Protein AF-A0A6J7ASR8-F1 (afdb_monomer_lite)

Organism: NCBI:txid449393

Radius of gyration: 18.44 Å; chains: 1; bounding box: 36×43×44 Å

Secondary structure (DSSP, 8-state):
----PPEEE-GGGGGT-GGGS-SS--SSS---TT-EEE-GGGSTT----------EEEEEEE-TTPPPEEEEPPHHHHHHHHHHT---HHHHTHHHHHHHHHHHHHSEEEEEEES-HHHHHHHHHHHHHH--

Foldseek 3Di:
DPPQFFDWFFPVCCVVCVVQDDPDDPDDDPPPHTIDTGDQVSPPPRDDDPDDQAAEAEAEDEDAPDDKDKDWDDLVVQLVVVVVVDDCCVPCPVVVSVVSSSNSVRYTYIYIYDHDPVVSVVVVVVVVVVSD

Sequence (132 aa):
MPFPKAISLDGATRVFFPELFPDEPTGTAELAPGRWHIDPAAIAGATLGTGGRVALVISPHYLAGASTRLERVTDVDAVRLLLDNSYEFARLGNRAFDALVTVAQESVVFRLEYSELDAACEVVLQLAREIR

Structure (mmCIF, N/CA/C/O backbone):
data_AF-A0A6J7ASR8-F1
#
_entry.id   AF-A0A6J7ASR8-F1
#
loop_
_atom_site.group_PDB
_atom_site.id
_atom_site.type_symbol
_atom_site.label_atom_id
_atom_site.label_alt_id
_atom_site.label_comp_id
_atom_site.label_asym_id
_atom_site.label_entity_id
_atom_site.label_seq_id
_atom_site.pdbx_PDB_ins_code
_atom_site.Cartn_x
_atom_site.Cartn_y
_atom_site.Cartn_z
_atom_site.occupancy
_atom_site.B_iso_or_equiv
_atom_site.auth_seq_id
_atom_site.auth_comp_id
_atom_site.auth_asym_id
_atom_site.auth_atom_id
_atom_site.pdbx_PDB_model_num
ATOM 1 N N . MET A 1 1 ? 3.892 4.475 -18.148 1.00 32.81 1 MET A N 1
ATOM 2 C CA . MET A 1 1 ? 3.059 3.307 -18.498 1.00 32.81 1 MET A CA 1
ATOM 3 C C . MET A 1 1 ? 3.120 2.365 -17.307 1.00 32.81 1 MET A C 1
ATOM 5 O O . MET A 1 1 ? 4.247 2.062 -16.924 1.00 32.81 1 MET A O 1
ATOM 9 N N . PRO A 1 2 ? 2.013 1.966 -16.654 1.00 45.09 2 PRO A N 1
ATOM 10 C CA . PRO A 1 2 ? 2.105 0.876 -15.688 1.00 45.09 2 PRO A CA 1
ATOM 11 C C . PRO A 1 2 ? 2.627 -0.337 -16.452 1.00 45.09 2 PRO A C 1
ATOM 13 O O . PRO A 1 2 ? 2.099 -0.698 -17.500 1.00 45.09 2 PRO A O 1
ATOM 16 N N . PHE A 1 3 ? 3.733 -0.898 -15.996 1.00 49.75 3 PHE A N 1
ATOM 17 C CA . PHE A 1 3 ? 4.237 -2.119 -16.594 1.00 49.75 3 PHE A 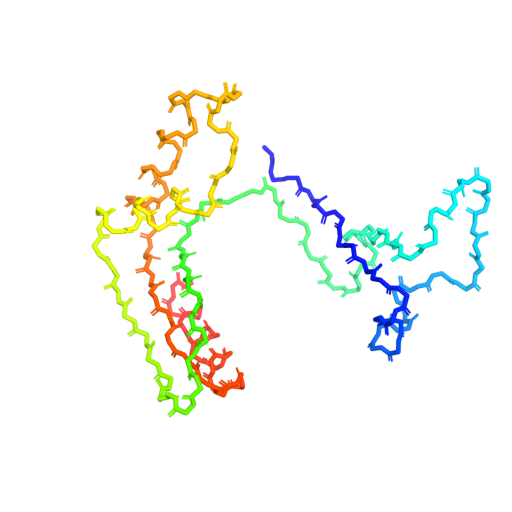CA 1
ATOM 18 C C . PHE A 1 3 ? 3.304 -3.235 -16.119 1.00 49.75 3 PHE A C 1
ATOM 20 O O . PHE A 1 3 ? 3.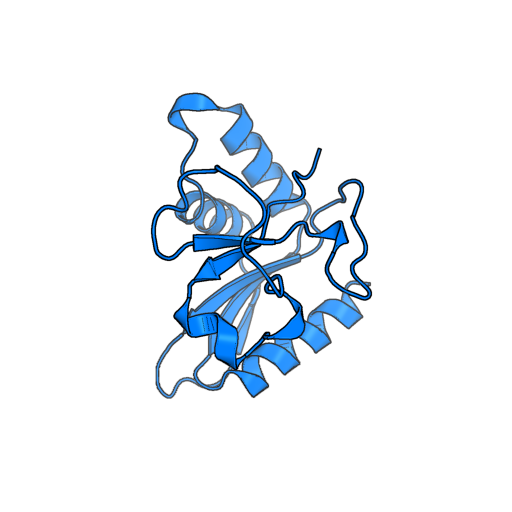211 -3.410 -14.900 1.00 49.75 3 PHE A O 1
ATOM 27 N N . PRO A 1 4 ? 2.589 -3.959 -17.004 1.00 56.88 4 PRO A N 1
ATOM 28 C CA . PRO A 1 4 ? 1.949 -5.206 -16.612 1.00 56.88 4 PRO A CA 1
ATOM 29 C C . PRO A 1 4 ? 3.078 -6.130 -16.159 1.00 56.88 4 PRO A C 1
ATOM 31 O O . PRO A 1 4 ? 3.817 -6.695 -16.962 1.00 56.88 4 PRO A O 1
ATOM 34 N N . LYS A 1 5 ? 3.321 -6.155 -14.850 1.00 54.38 5 LYS A N 1
ATOM 35 C CA . LYS A 1 5 ? 4.417 -6.920 -14.282 1.00 54.38 5 LYS A CA 1
ATOM 36 C C . LYS A 1 5 ? 3.939 -8.357 -14.219 1.00 54.38 5 LYS A C 1
ATOM 38 O O . LYS A 1 5 ? 2.930 -8.633 -13.575 1.00 54.38 5 LYS A O 1
ATOM 43 N N . ALA A 1 6 ? 4.661 -9.248 -14.889 1.00 63.38 6 ALA A N 1
ATOM 44 C CA . ALA A 1 6 ? 4.402 -10.670 -14.783 1.00 63.38 6 ALA A CA 1
ATOM 45 C C . ALA A 1 6 ? 4.423 -11.084 -13.305 1.00 63.38 6 ALA A C 1
ATOM 47 O O . ALA A 1 6 ? 5.368 -10.762 -12.570 1.00 63.38 6 ALA A O 1
ATOM 48 N N . ILE A 1 7 ? 3.378 -11.784 -12.869 1.00 68.50 7 ILE A N 1
ATOM 49 C CA . ILE A 1 7 ? 3.362 -12.396 -11.543 1.00 68.50 7 ILE A CA 1
ATOM 50 C C . ILE A 1 7 ? 4.343 -13.561 -11.605 1.00 68.50 7 ILE A C 1
ATOM 52 O O . ILE A 1 7 ? 4.265 -14.399 -12.501 1.00 68.50 7 ILE A O 1
ATOM 56 N N . SER A 1 8 ? 5.314 -13.565 -10.694 1.00 70.19 8 SER A N 1
ATOM 57 C CA . SER A 1 8 ? 6.272 -14.662 -10.591 1.00 70.19 8 SER A CA 1
ATOM 58 C C . SER A 1 8 ? 5.724 -15.681 -9.603 1.00 70.19 8 SER A C 1
ATOM 60 O O . SER A 1 8 ? 5.589 -15.363 -8.424 1.00 70.19 8 SER A O 1
ATOM 62 N N . LEU A 1 9 ? 5.405 -16.875 -10.083 1.00 70.19 9 LEU A N 1
ATOM 63 C CA . LEU A 1 9 ? 5.008 -18.013 -9.269 1.00 70.19 9 LEU A CA 1
ATOM 64 C C . LEU A 1 9 ? 6.190 -18.951 -9.081 1.00 70.19 9 LEU A C 1
ATOM 66 O O . LEU A 1 9 ? 6.939 -19.220 -10.020 1.00 70.19 9 LEU A O 1
ATOM 70 N N . ASP A 1 10 ? 6.363 -19.463 -7.870 1.00 73.94 10 ASP A N 1
ATOM 71 C CA . ASP A 1 10 ? 7.308 -20.547 -7.634 1.00 73.94 10 ASP A CA 1
ATOM 72 C C . ASP A 1 10 ? 6.658 -21.915 -7.900 1.00 73.94 10 ASP A C 1
ATOM 74 O O . ASP A 1 10 ? 5.439 -22.044 -8.026 1.00 73.94 10 ASP A O 1
ATOM 78 N N . GLY A 1 11 ? 7.471 -22.968 -7.984 1.00 71.38 11 GLY A N 1
ATOM 79 C CA . GLY A 1 11 ? 6.951 -24.320 -8.209 1.00 71.38 11 GLY A CA 1
ATOM 80 C C . GLY A 1 11 ? 6.015 -24.824 -7.099 1.00 71.38 11 GLY A C 1
ATOM 81 O O . GLY A 1 11 ? 5.140 -25.641 -7.380 1.00 71.38 11 GLY A O 1
ATOM 82 N N . ALA A 1 12 ? 6.158 -24.334 -5.863 1.00 76.38 12 ALA A N 1
ATOM 83 C CA . ALA A 1 12 ? 5.317 -24.737 -4.737 1.00 76.38 12 ALA A CA 1
ATOM 84 C C . ALA A 1 12 ? 3.901 -24.147 -4.842 1.00 76.38 12 ALA A C 1
ATOM 86 O O . ALA A 1 12 ? 2.931 -24.790 -4.439 1.00 76.38 12 ALA A O 1
ATOM 87 N N . THR A 1 13 ? 3.755 -22.971 -5.459 1.00 73.31 13 THR A N 1
ATOM 88 C CA . THR A 1 13 ? 2.448 -22.331 -5.683 1.00 73.31 13 THR A CA 1
ATOM 89 C C . THR A 1 13 ? 1.560 -23.040 -6.712 1.00 73.31 13 THR A C 1
ATOM 91 O O . THR A 1 13 ? 0.364 -22.754 -6.779 1.00 73.31 13 THR A O 1
ATOM 94 N N . ARG A 1 14 ? 2.086 -24.026 -7.458 1.00 76.06 14 ARG A N 1
ATOM 95 C CA . ARG A 1 14 ? 1.324 -24.808 -8.452 1.00 76.06 14 ARG A CA 1
ATOM 96 C C . ARG A 1 14 ? 0.113 -25.535 -7.881 1.00 76.06 14 ARG A C 1
ATOM 98 O O . ARG A 1 14 ? -0.873 -25.706 -8.586 1.00 76.06 14 ARG A O 1
ATOM 105 N N . VAL A 1 15 ? 0.171 -25.938 -6.614 1.00 80.19 15 VAL A N 1
ATOM 106 C CA . VAL A 1 15 ? -0.952 -26.610 -5.941 1.00 80.19 15 VAL A CA 1
ATOM 107 C C . VAL A 1 15 ? -2.166 -25.684 -5.807 1.00 80.19 15 VAL A C 1
ATOM 109 O O . VAL A 1 15 ? -3.296 -26.164 -5.805 1.00 80.19 15 VAL A O 1
ATOM 112 N N . PHE A 1 16 ? -1.943 -24.372 -5.715 1.00 77.06 16 PHE A N 1
ATOM 113 C CA . PHE A 1 16 ? -3.004 -23.388 -5.498 1.00 77.06 16 PHE A CA 1
ATOM 114 C C . PHE A 1 16 ? -3.581 -22.820 -6.796 1.00 77.06 16 PHE A C 1
ATOM 116 O O . PHE A 1 16 ? -4.745 -22.438 -6.803 1.00 77.06 16 PHE A O 1
ATOM 123 N N . PHE A 1 17 ? -2.787 -22.779 -7.871 1.00 77.75 17 PHE A N 1
ATOM 124 C CA . PHE A 1 17 ? -3.178 -22.176 -9.152 1.00 77.75 17 PHE A CA 1
ATOM 125 C C . PHE A 1 17 ? -2.842 -23.078 -10.348 1.00 77.75 17 PHE A C 1
ATOM 127 O O . PHE A 1 17 ? -2.113 -22.645 -11.245 1.00 77.75 17 PHE A O 1
ATOM 134 N N . PRO A 1 18 ? -3.274 -24.351 -10.365 1.00 78.69 18 PRO A N 1
ATOM 135 C CA . PRO A 1 18 ? -2.873 -25.307 -11.397 1.00 78.69 18 PRO A CA 1
ATOM 136 C C . PRO A 1 18 ? -3.200 -24.835 -12.822 1.00 78.69 18 PRO A C 1
ATOM 138 O O . PRO A 1 18 ? -2.443 -25.129 -13.740 1.00 78.69 18 PRO A O 1
ATOM 141 N N . GLU A 1 19 ? -4.271 -24.060 -12.994 1.00 78.06 19 GLU A N 1
ATOM 142 C CA . GLU A 1 19 ? -4.735 -23.486 -14.259 1.00 78.06 19 GLU A CA 1
ATOM 143 C C . GLU A 1 19 ? -3.815 -22.405 -14.846 1.00 78.06 19 GLU A C 1
ATOM 145 O O . GLU A 1 19 ? -3.919 -22.090 -16.030 1.00 78.06 19 GLU A O 1
ATOM 150 N N . LEU A 1 20 ? -2.919 -21.828 -14.038 1.00 76.19 20 LEU A N 1
ATOM 151 C CA . LEU A 1 20 ? -1.980 -20.787 -14.473 1.00 76.19 20 LEU A CA 1
ATOM 152 C C . LEU A 1 20 ? -0.618 -21.354 -14.913 1.00 76.19 20 LEU A C 1
ATOM 154 O O . LEU A 1 20 ? 0.258 -20.595 -15.344 1.00 76.19 20 LEU A O 1
ATOM 158 N N . PHE A 1 21 ? -0.429 -22.674 -14.804 1.00 73.19 21 PHE A N 1
ATOM 159 C CA . PHE A 1 21 ? 0.767 -23.379 -15.261 1.00 73.19 21 PHE A CA 1
ATOM 160 C C . PHE A 1 21 ? 0.485 -24.075 -16.599 1.00 73.19 21 PHE A C 1
ATOM 162 O O . PHE A 1 21 ? -0.570 -24.682 -16.754 1.00 73.19 21 PHE A O 1
ATOM 169 N N . PRO A 1 22 ? 1.418 -24.035 -17.564 1.00 67.50 22 PRO A N 1
ATOM 170 C CA . PRO A 1 22 ? 1.243 -24.716 -18.841 1.00 67.50 22 PRO A CA 1
ATOM 171 C C . PRO A 1 22 ? 1.253 -26.242 -18.658 1.00 67.50 22 PRO A C 1
ATOM 173 O O . PRO A 1 22 ? 1.958 -26.770 -17.790 1.00 67.50 22 PRO A O 1
ATOM 176 N N . ASP A 1 23 ? 0.504 -26.945 -19.513 1.00 64.25 23 ASP A N 1
ATOM 177 C CA . ASP A 1 23 ? 0.431 -28.414 -19.520 1.00 64.25 23 ASP A CA 1
ATOM 178 C C . ASP A 1 23 ? 1.778 -29.063 -19.891 1.00 64.25 23 ASP A C 1
ATOM 180 O O . ASP A 1 23 ? 2.158 -30.081 -19.312 1.00 64.25 23 ASP A O 1
ATOM 184 N N . GLU A 1 24 ? 2.547 -28.433 -20.788 1.00 56.47 24 GLU A N 1
ATOM 185 C CA . GLU A 1 24 ? 3.903 -28.842 -21.168 1.00 56.47 24 GLU A CA 1
ATOM 186 C C . GLU A 1 24 ? 4.869 -27.642 -21.172 1.00 56.47 24 GLU A C 1
ATOM 188 O O . GLU A 1 24 ? 4.474 -26.531 -21.533 1.00 56.47 24 GLU A O 1
ATOM 193 N N . PRO A 1 25 ? 6.150 -27.828 -20.795 1.00 54.06 25 PRO A N 1
ATOM 194 C CA . PRO A 1 25 ? 7.156 -26.778 -20.900 1.00 54.06 25 PRO A CA 1
ATOM 195 C C . PRO A 1 25 ? 7.416 -26.448 -22.376 1.00 54.06 25 PRO A C 1
ATOM 197 O O . PRO A 1 25 ? 8.119 -27.168 -23.085 1.00 54.06 25 PRO A O 1
ATOM 200 N N . THR A 1 26 ? 6.853 -25.343 -22.856 1.00 49.28 26 THR A N 1
ATOM 201 C CA . THR A 1 26 ? 7.045 -24.866 -24.227 1.00 49.28 26 THR A CA 1
ATOM 202 C C . THR A 1 26 ? 8.483 -24.369 -24.424 1.00 49.28 26 THR A C 1
ATOM 204 O O . THR A 1 26 ? 8.806 -23.248 -24.055 1.00 49.28 26 THR A O 1
ATOM 207 N N . GLY A 1 27 ? 9.336 -25.219 -25.009 1.00 43.66 27 GLY A N 1
ATOM 208 C CA . GLY A 1 27 ? 10.532 -24.883 -25.804 1.00 43.66 27 GLY A CA 1
ATOM 209 C C . GLY A 1 27 ? 11.655 -24.039 -25.171 1.00 43.66 27 GLY A C 1
ATOM 210 O O . GLY A 1 27 ? 11.475 -22.862 -24.899 1.00 43.66 27 GLY A O 1
ATOM 211 N N . THR A 1 28 ? 12.851 -24.642 -25.065 1.00 42.66 28 THR A N 1
ATOM 212 C CA . THR A 1 28 ? 14.236 -24.083 -25.043 1.00 42.66 28 THR A CA 1
ATOM 213 C C . THR A 1 28 ? 14.538 -22.712 -24.410 1.00 42.66 28 THR A C 1
ATOM 215 O O . THR A 1 28 ? 15.599 -22.152 -24.672 1.00 42.66 28 THR A O 1
ATOM 218 N N . ALA A 1 29 ? 13.692 -22.151 -23.557 1.00 46.22 29 ALA A N 1
ATOM 219 C CA . ALA A 1 29 ? 14.157 -21.231 -22.535 1.00 46.22 29 ALA A CA 1
ATOM 220 C C . ALA A 1 29 ? 14.738 -22.113 -21.433 1.00 46.22 29 ALA A C 1
ATOM 222 O O . ALA A 1 29 ? 14.032 -22.980 -20.921 1.00 46.22 29 ALA A O 1
ATOM 223 N N . GLU A 1 30 ? 16.022 -21.959 -21.111 1.00 43.56 30 GLU A N 1
ATOM 224 C CA . GLU A 1 30 ? 16.601 -22.527 -19.895 1.00 43.56 30 GLU A CA 1
ATOM 225 C C . GLU A 1 30 ? 15.719 -22.107 -18.715 1.00 43.56 30 GLU A C 1
ATOM 227 O O . GLU A 1 30 ? 15.797 -20.988 -18.206 1.00 43.56 30 GLU A O 1
ATOM 232 N N . LEU A 1 31 ? 14.808 -23.002 -18.334 1.00 47.06 31 LEU A N 1
ATOM 233 C CA . LEU A 1 31 ? 13.950 -22.865 -17.177 1.00 47.06 31 LEU A CA 1
ATOM 234 C C . LEU A 1 31 ? 14.884 -22.924 -15.979 1.00 47.06 31 LEU A C 1
ATOM 236 O O . LEU A 1 31 ? 15.239 -24.005 -15.510 1.00 47.06 31 LEU A O 1
ATOM 240 N N . ALA A 1 32 ? 15.311 -21.756 -15.500 1.00 45.56 32 ALA A N 1
ATOM 241 C CA . ALA A 1 32 ? 15.888 -21.657 -14.177 1.00 45.56 32 ALA A CA 1
ATOM 242 C C . ALA A 1 32 ? 14.888 -22.333 -13.221 1.00 45.56 32 ALA A C 1
ATOM 244 O O . ALA A 1 32 ? 13.720 -21.925 -13.175 1.00 45.56 32 ALA A O 1
ATOM 245 N N . PRO A 1 33 ? 15.283 -23.410 -12.525 1.00 47.78 33 PRO A N 1
ATOM 246 C CA . PRO A 1 33 ? 14.354 -24.191 -11.731 1.00 47.78 33 PRO A CA 1
ATOM 247 C C . PRO A 1 33 ? 13.711 -23.283 -10.678 1.00 47.78 33 PRO A C 1
ATOM 249 O O . PRO A 1 33 ? 14.389 -22.754 -9.801 1.00 47.78 33 PRO A O 1
ATOM 252 N N . GLY A 1 34 ? 12.392 -23.095 -10.781 1.00 55.97 34 GLY A N 1
ATOM 253 C CA . GLY A 1 34 ? 11.580 -22.573 -9.683 1.00 55.97 34 GLY A CA 1
ATOM 254 C C . GLY A 1 34 ? 10.961 -21.183 -9.829 1.00 55.97 34 GLY A C 1
ATOM 255 O O . GLY A 1 34 ? 10.423 -20.717 -8.830 1.00 55.97 34 GLY A O 1
ATOM 256 N N . ARG A 1 35 ? 10.977 -20.516 -10.996 1.00 58.06 35 ARG A N 1
ATOM 257 C CA . ARG A 1 35 ? 10.186 -19.281 -11.206 1.00 58.06 35 ARG A CA 1
ATOM 258 C C . ARG A 1 35 ? 9.479 -19.259 -12.561 1.00 58.06 35 ARG A C 1
ATOM 260 O O . ARG A 1 35 ? 10.118 -19.212 -13.604 1.00 58.06 35 ARG A O 1
ATOM 267 N N . TRP A 1 36 ? 8.152 -19.275 -12.515 1.00 69.25 36 TRP A N 1
ATOM 268 C CA . TRP A 1 36 ? 7.241 -19.139 -13.646 1.00 69.25 36 TRP A CA 1
ATOM 269 C C . TRP A 1 36 ? 6.720 -17.703 -13.719 1.00 69.25 36 TRP A C 1
ATOM 271 O O . TRP A 1 36 ? 6.286 -17.158 -12.709 1.00 69.25 36 TRP A O 1
ATOM 281 N N . HIS A 1 37 ? 6.757 -17.081 -14.895 1.00 70.94 37 HIS A N 1
ATOM 282 C CA . HIS A 1 37 ? 6.233 -15.732 -15.110 1.00 70.94 37 HIS A CA 1
ATOM 283 C C . HIS A 1 37 ? 4.897 -15.820 -15.847 1.00 70.94 37 HIS A C 1
ATOM 285 O O . HIS A 1 37 ? 4.868 -16.195 -17.016 1.00 70.94 37 HIS A O 1
ATOM 291 N N . ILE A 1 38 ? 3.801 -15.463 -15.177 1.00 73.38 38 ILE A N 1
ATOM 292 C CA . ILE A 1 38 ? 2.474 -15.436 -15.799 1.00 73.38 38 ILE A CA 1
ATOM 293 C C . ILE A 1 38 ? 2.322 -14.148 -16.606 1.00 73.38 38 ILE A C 1
ATOM 295 O O . ILE A 1 38 ? 2.510 -13.056 -16.060 1.00 73.38 38 ILE A O 1
ATOM 299 N N . ASP A 1 39 ? 1.931 -14.276 -17.877 1.00 74.94 39 ASP A N 1
ATOM 300 C CA . ASP A 1 39 ? 1.392 -13.153 -18.645 1.00 74.94 39 ASP A CA 1
ATOM 301 C C . ASP A 1 39 ? 0.082 -12.691 -17.984 1.00 74.94 39 ASP A C 1
ATOM 303 O O . ASP A 1 39 ? -0.874 -13.468 -17.933 1.00 74.94 39 ASP A O 1
ATOM 307 N N . PRO A 1 40 ? -0.011 -11.448 -17.478 1.00 75.44 40 PRO A N 1
ATOM 308 C CA . PRO A 1 40 ? -1.237 -10.948 -16.865 1.00 75.44 40 PRO A CA 1
ATOM 309 C C . PRO A 1 40 ? -2.471 -11.039 -17.778 1.00 75.44 40 PRO A C 1
ATOM 311 O O . PRO A 1 40 ? -3.584 -11.128 -17.267 1.00 75.44 40 PRO A O 1
ATOM 314 N N . ALA A 1 41 ? -2.293 -11.054 -19.106 1.00 78.38 41 ALA A N 1
ATOM 315 C CA . ALA A 1 41 ? -3.379 -11.256 -20.067 1.00 78.38 41 ALA A CA 1
ATOM 316 C C . ALA A 1 41 ? -3.942 -12.691 -20.074 1.00 78.38 41 ALA A C 1
ATOM 318 O O . ALA A 1 41 ? -5.068 -12.901 -20.518 1.00 78.38 41 ALA A O 1
ATOM 319 N N . ALA A 1 42 ? -3.180 -13.674 -19.584 1.00 76.44 42 ALA A N 1
ATOM 320 C CA . ALA A 1 42 ? -3.598 -15.073 -19.500 1.00 76.44 42 ALA A CA 1
ATOM 321 C C . ALA A 1 42 ? -4.465 -15.374 -18.263 1.00 76.44 42 ALA A C 1
ATOM 323 O O . ALA A 1 42 ? -5.053 -16.449 -18.170 1.00 76.44 42 ALA A O 1
ATOM 324 N N . ILE A 1 43 ? -4.567 -14.439 -17.312 1.00 77.88 43 ILE A N 1
ATOM 325 C CA . ILE A 1 43 ? -5.390 -14.607 -16.112 1.00 77.88 43 ILE A CA 1
ATOM 326 C C . ILE A 1 43 ? -6.856 -14.363 -16.486 1.00 77.88 43 ILE A C 1
ATOM 328 O O . ILE 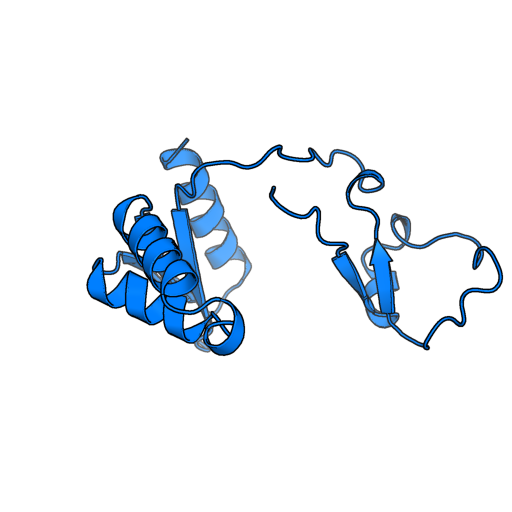A 1 43 ? -7.239 -13.264 -16.893 1.00 77.88 43 ILE A O 1
ATOM 332 N N . ALA A 1 44 ? -7.693 -15.391 -16.340 1.00 76.19 44 ALA A N 1
ATOM 333 C CA . ALA A 1 44 ? -9.112 -15.301 -16.664 1.00 76.19 44 ALA A CA 1
ATOM 334 C C . ALA A 1 44 ? -9.795 -14.165 -15.878 1.00 76.19 44 ALA A C 1
ATOM 336 O O . ALA A 1 44 ? -9.726 -14.104 -14.652 1.00 76.19 44 ALA A O 1
ATOM 337 N N . GLY A 1 45 ? -10.458 -13.254 -16.597 1.00 78.56 45 GLY A N 1
ATOM 338 C CA . GLY A 1 45 ? -11.122 -12.089 -16.003 1.00 78.56 45 GLY A CA 1
ATOM 339 C C . GLY A 1 45 ? -10.188 -10.935 -15.617 1.00 78.56 45 GLY A C 1
ATOM 340 O O . GLY A 1 45 ? -10.661 -9.957 -15.037 1.00 78.56 45 GLY A O 1
ATOM 341 N N . ALA A 1 46 ? -8.891 -11.004 -15.936 1.00 74.88 46 ALA A N 1
ATOM 342 C CA . ALA A 1 46 ? -7.982 -9.892 -15.699 1.00 74.88 46 ALA A CA 1
ATOM 343 C C . ALA A 1 46 ? -8.265 -8.713 -16.637 1.00 74.88 46 ALA A C 1
ATOM 345 O O . ALA A 1 46 ? -8.420 -8.861 -17.850 1.00 74.88 46 ALA A O 1
ATOM 346 N N . THR A 1 47 ? -8.259 -7.512 -16.061 1.00 73.25 47 THR A N 1
ATOM 347 C CA . THR A 1 47 ? -8.325 -6.253 -16.805 1.00 73.25 47 THR A CA 1
ATOM 348 C C . THR A 1 47 ? -6.959 -5.588 -16.751 1.00 73.25 47 THR A C 1
ATOM 350 O O . THR A 1 47 ? -6.463 -5.256 -15.673 1.00 73.25 47 THR A O 1
ATOM 353 N N . LEU A 1 48 ? -6.349 -5.355 -17.913 1.00 76.00 48 LEU A N 1
ATOM 354 C CA . LEU A 1 48 ? -5.098 -4.605 -18.000 1.00 76.00 48 LEU A CA 1
ATOM 355 C C . LEU A 1 48 ? -5.398 -3.106 -17.973 1.00 76.00 48 LEU A C 1
ATOM 357 O O . LEU A 1 48 ? -5.975 -2.552 -18.907 1.00 76.00 48 LEU A O 1
ATOM 361 N N . GLY A 1 49 ? -5.015 -2.442 -16.885 1.00 70.56 49 GLY A N 1
ATOM 362 C CA . GLY A 1 49 ? -5.172 -0.996 -16.754 1.00 70.56 49 GLY A CA 1
ATOM 363 C C . GLY A 1 49 ? -4.163 -0.219 -17.605 1.00 70.56 49 GLY A C 1
ATOM 364 O O . GLY A 1 49 ? -2.988 -0.570 -17.673 1.00 70.56 49 GLY A O 1
ATOM 365 N N . THR A 1 50 ? -4.590 0.903 -18.188 1.00 71.62 50 THR A N 1
ATOM 366 C CA . THR A 1 50 ? -3.730 1.829 -18.958 1.00 71.62 50 THR A CA 1
ATOM 367 C C . THR A 1 50 ? -2.923 2.796 -18.081 1.00 71.62 50 THR A C 1
ATOM 369 O O . THR A 1 50 ? -2.197 3.655 -18.580 1.00 71.62 50 THR A O 1
ATOM 372 N N . GLY A 1 51 ? -3.021 2.644 -16.762 1.00 71.62 51 GLY A N 1
ATOM 373 C CA . GLY A 1 51 ? -2.465 3.553 -15.764 1.00 71.62 51 GLY A CA 1
ATOM 374 C C . GLY A 1 51 ? -3.565 4.423 -15.187 1.00 71.62 51 GLY A C 1
ATOM 375 O O . GLY A 1 51 ? -4.538 4.737 -15.866 1.00 71.62 51 GLY A O 1
ATOM 376 N N . GLY A 1 52 ? -3.424 4.779 -13.918 1.00 81.44 52 GLY A N 1
ATOM 377 C CA . GLY A 1 52 ? -4.420 5.560 -13.203 1.00 81.44 52 GLY A CA 1
ATOM 378 C C . GLY A 1 52 ? -3.788 6.356 -12.076 1.00 81.44 52 GLY A C 1
ATOM 379 O O . GLY A 1 52 ? -2.651 6.097 -11.674 1.00 81.44 52 GLY A O 1
ATOM 380 N N . ARG A 1 53 ? -4.543 7.335 -11.579 1.00 86.88 53 ARG A N 1
ATOM 381 C CA . ARG A 1 53 ? -4.190 8.069 -10.367 1.00 86.88 53 ARG A CA 1
ATOM 382 C C . ARG A 1 53 ? -4.259 7.120 -9.171 1.00 86.88 53 ARG A C 1
ATOM 384 O O . ARG A 1 53 ? -5.221 6.365 -9.036 1.00 86.88 53 ARG A O 1
ATOM 391 N N . VAL A 1 54 ? -3.254 7.172 -8.302 1.00 90.50 54 VAL A N 1
ATOM 392 C CA . VAL A 1 54 ? -3.276 6.431 -7.037 1.00 90.50 54 VAL A CA 1
ATOM 393 C C . VAL A 1 54 ? -4.268 7.127 -6.109 1.00 90.50 54 VAL A C 1
ATOM 395 O O . VAL A 1 54 ? -4.024 8.246 -5.679 1.00 90.50 54 VAL A O 1
ATOM 398 N N . ALA A 1 55 ? -5.403 6.488 -5.831 1.00 91.38 55 ALA A N 1
ATOM 399 C CA . ALA A 1 55 ? -6.416 7.039 -4.928 1.00 91.38 55 ALA A CA 1
ATOM 400 C C . ALA A 1 55 ? -6.171 6.646 -3.461 1.00 91.38 55 ALA A C 1
ATOM 402 O O . ALA A 1 55 ? -6.523 7.385 -2.542 1.00 91.38 55 ALA A O 1
ATOM 403 N N . LEU A 1 56 ? -5.553 5.482 -3.246 1.00 94.31 56 LEU A N 1
ATOM 404 C CA . LEU A 1 56 ? -5.426 4.839 -1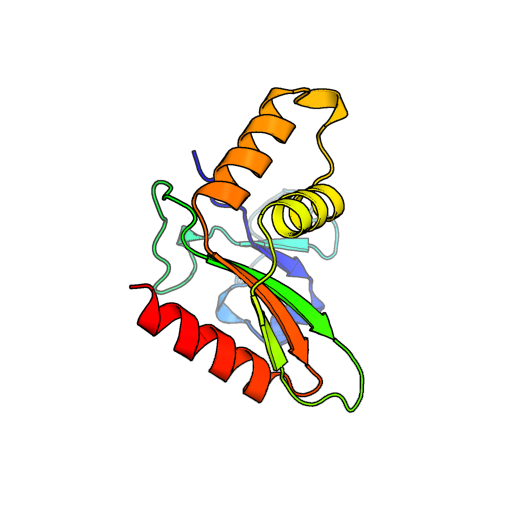.946 1.00 94.31 56 LEU A CA 1
ATOM 405 C C . LEU A 1 56 ? -4.095 4.085 -1.848 1.00 94.31 56 LEU A C 1
ATOM 407 O O . LEU A 1 56 ? -3.742 3.333 -2.757 1.00 94.31 56 LEU A O 1
ATOM 411 N N . VAL A 1 57 ? -3.394 4.253 -0.728 1.00 95.75 57 VAL A N 1
ATOM 412 C CA . VAL A 1 57 ? -2.207 3.476 -0.347 1.00 95.75 57 VAL A CA 1
ATOM 413 C C . VAL A 1 57 ? -2.445 2.876 1.035 1.00 95.75 57 VAL A C 1
ATOM 415 O O . VAL A 1 57 ? -2.823 3.578 1.970 1.00 95.75 57 VAL A O 1
ATOM 418 N N . ILE A 1 58 ? -2.212 1.573 1.180 1.00 96.62 58 ILE A N 1
ATOM 419 C CA . ILE A 1 58 ? -2.346 0.864 2.456 1.00 96.62 58 ILE A CA 1
ATOM 420 C C . ILE A 1 58 ? -1.033 0.147 2.735 1.00 96.62 58 ILE A C 1
ATOM 422 O O . ILE A 1 58 ? -0.575 -0.651 1.920 1.00 96.62 58 ILE A O 1
ATOM 426 N N . SER A 1 59 ? -0.442 0.427 3.893 1.00 96.00 59 SER A N 1
ATOM 427 C CA . SER A 1 59 ? 0.763 -0.236 4.376 1.00 96.00 59 SER A CA 1
ATOM 428 C C . SER A 1 59 ? 0.400 -1.290 5.419 1.00 96.00 59 SER A C 1
ATOM 430 O O . SER A 1 59 ? 0.108 -0.921 6.561 1.00 96.00 59 SER A O 1
ATOM 432 N N . PRO A 1 60 ? 0.412 -2.585 5.067 1.00 96.12 60 PRO A N 1
ATOM 433 C CA . PRO A 1 60 ? 0.143 -3.649 6.021 1.00 96.12 60 PRO A CA 1
ATOM 434 C C . PRO A 1 60 ? 1.310 -3.822 7.002 1.00 96.12 60 PRO A C 1
ATOM 436 O O . PRO A 1 60 ? 2.478 -3.760 6.621 1.00 96.12 60 PRO A O 1
ATOM 439 N N . HIS A 1 61 ? 0.986 -4.076 8.263 1.00 95.12 61 HIS A N 1
ATOM 440 C CA . HIS A 1 61 ? 1.918 -4.396 9.335 1.00 95.12 61 HIS A CA 1
ATOM 441 C C . HIS A 1 61 ? 1.337 -5.549 10.157 1.00 95.12 61 HIS A C 1
ATOM 443 O O . HIS A 1 61 ? 0.391 -5.369 10.921 1.00 95.12 61 HIS A O 1
ATOM 449 N N . TYR A 1 62 ? 1.876 -6.752 9.964 1.00 96.44 62 TYR A N 1
ATOM 450 C CA . TYR A 1 62 ? 1.444 -7.906 10.742 1.00 96.44 62 TYR A CA 1
ATOM 451 C C . TYR A 1 62 ? 2.006 -7.819 12.163 1.00 96.44 62 TYR A C 1
ATOM 453 O O . TYR A 1 62 ? 3.221 -7.723 12.345 1.00 96.44 62 TYR A O 1
ATOM 461 N N . LEU A 1 63 ? 1.128 -7.909 13.157 1.00 97.12 63 LEU A N 1
ATOM 462 C CA . LEU A 1 63 ? 1.485 -7.975 14.566 1.00 97.12 63 LEU A CA 1
ATOM 463 C C . LEU A 1 63 ? 0.695 -9.111 15.219 1.00 97.12 63 LEU A C 1
ATOM 465 O O . LEU A 1 63 ? -0.529 -9.061 15.312 1.00 97.12 63 LEU A O 1
ATOM 469 N N . ALA A 1 64 ? 1.394 -10.159 15.658 1.00 97.00 64 ALA A N 1
ATOM 470 C CA . ALA A 1 64 ? 0.759 -11.355 16.209 1.00 97.00 64 ALA A CA 1
ATOM 471 C C . ALA A 1 64 ? -0.149 -11.014 17.406 1.00 97.00 64 ALA A C 1
ATOM 473 O O . ALA A 1 64 ? 0.282 -10.361 18.355 1.00 97.00 64 ALA A O 1
ATOM 474 N N . GLY A 1 65 ? -1.403 -11.472 17.355 1.00 95.94 65 GLY A N 1
ATOM 475 C CA . GLY A 1 65 ? -2.417 -11.208 18.382 1.00 95.94 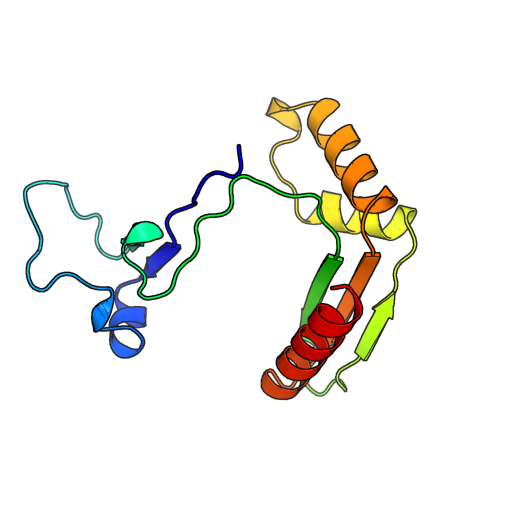65 GLY A CA 1
ATOM 476 C C . GLY A 1 65 ? -2.999 -9.788 18.387 1.00 95.94 65 GLY A C 1
ATOM 477 O O . GLY A 1 65 ? -3.829 -9.488 19.243 1.00 95.94 65 GLY A O 1
ATOM 478 N N . ALA A 1 66 ? -2.598 -8.911 17.462 1.00 94.88 66 ALA A N 1
ATOM 479 C CA . ALA A 1 66 ? -3.155 -7.569 17.357 1.00 94.88 66 ALA A CA 1
ATOM 480 C C . ALA A 1 66 ? -4.576 -7.572 16.783 1.00 94.88 66 ALA A C 1
ATOM 482 O O . ALA A 1 66 ? -4.895 -8.327 15.861 1.00 94.88 66 ALA A O 1
ATOM 483 N N . SER A 1 67 ? -5.421 -6.672 17.284 1.00 95.19 67 SER A N 1
ATOM 484 C CA . SER A 1 67 ? -6.699 -6.363 16.643 1.00 95.19 67 SER A CA 1
ATOM 485 C C . SER A 1 67 ? -6.468 -5.679 15.296 1.00 95.19 67 SER A C 1
ATOM 487 O O . SER A 1 67 ? -5.631 -4.779 15.210 1.00 95.19 67 SER A O 1
ATOM 489 N N . THR A 1 68 ? -7.263 -6.019 14.282 1.00 97.62 68 THR A N 1
ATOM 490 C CA . THR A 1 68 ? -7.235 -5.311 12.998 1.00 97.62 68 THR A CA 1
ATOM 491 C C . THR A 1 68 ? -7.559 -3.828 13.187 1.00 97.62 68 THR A C 1
ATOM 493 O O . THR A 1 68 ? -8.645 -3.475 13.651 1.00 97.62 68 THR A O 1
ATOM 496 N N . ARG A 1 69 ? -6.622 -2.948 12.821 1.00 97.50 69 ARG A N 1
ATOM 497 C CA . ARG A 1 69 ? -6.752 -1.494 12.960 1.00 97.50 69 ARG A CA 1
ATOM 498 C C . ARG A 1 69 ? -6.229 -0.784 11.723 1.00 97.50 69 ARG A C 1
ATOM 500 O O . ARG A 1 69 ? -5.091 -0.983 11.310 1.00 97.50 69 ARG A O 1
ATOM 507 N N . LEU A 1 70 ? -7.055 0.109 11.191 1.00 97.25 70 LEU A N 1
ATOM 508 C CA . LEU A 1 70 ? -6.702 0.997 10.094 1.00 97.25 70 LEU A CA 1
ATOM 509 C C . LEU A 1 70 ? -6.506 2.421 10.625 1.00 97.25 70 LEU A C 1
ATOM 511 O O . LEU A 1 70 ? -7.396 2.977 11.265 1.00 97.25 70 LEU A O 1
ATOM 515 N N . GLU A 1 71 ? -5.354 3.020 10.349 1.00 97.44 71 GLU A N 1
ATOM 516 C CA . GLU A 1 71 ? -5.016 4.374 10.785 1.00 97.44 71 GLU A CA 1
ATOM 517 C C . GLU A 1 71 ? -4.578 5.230 9.604 1.00 97.44 71 GLU A C 1
ATOM 519 O O . GLU A 1 71 ? -3.669 4.858 8.861 1.00 97.44 71 GLU A O 1
ATOM 524 N N . ARG A 1 72 ? -5.224 6.388 9.426 1.00 96.69 72 ARG A N 1
ATOM 525 C CA . ARG A 1 72 ? -4.811 7.360 8.412 1.00 96.69 72 ARG A CA 1
ATOM 526 C C . ARG A 1 72 ? -3.508 8.013 8.852 1.00 96.69 72 ARG A C 1
ATOM 528 O O . ARG A 1 72 ? -3.413 8.478 9.984 1.00 96.69 72 ARG A O 1
ATOM 535 N N . VAL A 1 73 ? -2.538 8.096 7.948 1.00 96.88 73 VAL A N 1
ATOM 536 C CA . VAL A 1 73 ? -1.258 8.758 8.230 1.00 96.88 73 VAL A CA 1
ATOM 537 C C . VAL A 1 73 ? -1.237 10.190 7.700 1.00 96.88 73 VAL A C 1
ATOM 539 O O . VAL A 1 73 ? -2.014 10.558 6.817 1.00 96.88 73 VAL A O 1
ATOM 542 N N . THR A 1 74 ? -0.346 11.006 8.264 1.00 96.62 74 THR A N 1
ATOM 543 C CA . THR A 1 74 ? -0.075 12.364 7.774 1.00 96.62 74 THR A CA 1
ATOM 544 C C . THR A 1 74 ? 0.663 12.319 6.437 1.00 96.62 74 THR A C 1
ATOM 546 O O . THR A 1 74 ? 1.334 11.332 6.142 1.00 96.62 74 THR A O 1
ATOM 549 N N . ASP A 1 75 ? 0.623 13.397 5.653 1.00 94.94 75 ASP A N 1
ATOM 550 C CA . ASP A 1 75 ? 1.349 13.475 4.375 1.00 94.94 75 ASP A CA 1
ATOM 551 C C . ASP A 1 75 ? 2.862 13.262 4.555 1.00 94.94 75 ASP A C 1
ATOM 553 O O . ASP A 1 75 ? 3.514 12.602 3.747 1.00 94.94 75 ASP A O 1
ATOM 557 N N . VAL A 1 76 ? 3.433 13.771 5.653 1.00 95.94 76 VAL A N 1
ATOM 558 C CA . VAL A 1 76 ? 4.857 13.586 5.977 1.00 95.94 76 VAL A CA 1
ATOM 559 C C . VAL A 1 76 ? 5.164 12.114 6.241 1.00 95.94 76 VAL A C 1
ATOM 561 O O . VAL A 1 76 ? 6.148 11.580 5.722 1.00 95.94 76 VAL A O 1
ATOM 564 N N . ASP A 1 77 ? 4.324 11.443 7.027 1.00 96.69 77 ASP A N 1
ATOM 565 C CA . ASP A 1 77 ? 4.508 10.025 7.325 1.00 96.69 77 ASP A CA 1
ATOM 566 C C . ASP A 1 77 ? 4.190 9.137 6.120 1.00 96.69 77 ASP A C 1
ATOM 568 O O . ASP A 1 77 ? 4.820 8.095 5.964 1.00 96.69 77 ASP A O 1
ATOM 572 N N . ALA A 1 78 ? 3.288 9.562 5.234 1.00 97.06 78 ALA A N 1
ATOM 573 C CA . ALA A 1 78 ? 3.034 8.919 3.953 1.00 97.06 78 ALA A CA 1
ATOM 574 C C . ALA A 1 78 ? 4.274 8.957 3.054 1.00 97.06 78 ALA A C 1
ATOM 576 O O . ALA A 1 78 ? 4.683 7.918 2.542 1.00 97.06 78 ALA A O 1
ATOM 577 N N . VAL A 1 79 ? 4.922 10.120 2.905 1.00 96.50 79 VAL A N 1
ATOM 578 C CA . VAL A 1 79 ? 6.170 10.229 2.131 1.00 96.50 79 VAL A CA 1
ATOM 579 C C . VAL A 1 79 ? 7.258 9.336 2.729 1.00 96.50 79 VAL A C 1
ATOM 581 O O . VAL A 1 79 ? 7.896 8.594 1.988 1.00 96.50 79 VAL A O 1
ATOM 584 N N . ARG A 1 80 ? 7.442 9.344 4.057 1.00 95.50 80 ARG A N 1
ATOM 585 C CA . ARG A 1 80 ? 8.399 8.450 4.741 1.00 95.50 80 ARG A CA 1
ATOM 586 C C . ARG A 1 80 ? 8.105 6.979 4.473 1.00 95.50 80 ARG A C 1
ATOM 588 O O . ARG A 1 80 ? 8.996 6.236 4.089 1.00 95.50 80 ARG A O 1
ATOM 595 N N . LEU A 1 81 ? 6.845 6.584 4.606 1.00 95.19 81 LEU A N 1
ATOM 596 C CA . LEU A 1 81 ? 6.407 5.218 4.358 1.00 95.19 81 LEU A CA 1
ATOM 597 C C . LEU A 1 81 ? 6.709 4.786 2.921 1.00 95.19 81 LEU A C 1
ATOM 599 O O . LEU A 1 81 ? 7.224 3.693 2.694 1.00 95.19 81 LEU A O 1
ATOM 603 N N . LEU A 1 82 ? 6.408 5.641 1.945 1.00 94.88 82 LEU A N 1
ATOM 604 C CA . LEU A 1 82 ? 6.692 5.368 0.539 1.00 94.88 82 LEU A CA 1
ATOM 605 C C . LEU A 1 82 ? 8.200 5.304 0.259 1.00 94.88 82 LEU A C 1
ATOM 607 O O . LEU A 1 82 ? 8.632 4.472 -0.541 1.00 94.88 82 LEU A O 1
ATOM 611 N N . LEU A 1 83 ? 8.997 6.150 0.921 1.00 93.75 83 LEU A N 1
ATOM 612 C CA . LEU A 1 83 ? 10.459 6.133 0.834 1.00 93.75 83 LEU A CA 1
ATOM 613 C C . LEU A 1 83 ? 11.030 4.805 1.334 1.00 93.75 83 LEU A C 1
ATOM 615 O O . LEU A 1 83 ? 11.832 4.202 0.627 1.00 93.75 83 LEU A O 1
ATOM 619 N N . ASP A 1 84 ? 10.564 4.316 2.486 1.00 91.75 84 ASP A N 1
ATOM 620 C CA . ASP A 1 84 ? 11.024 3.056 3.091 1.00 91.75 84 ASP A CA 1
ATOM 621 C C . ASP A 1 84 ? 10.731 1.824 2.209 1.00 91.75 84 ASP A C 1
ATOM 623 O O . ASP A 1 84 ? 11.376 0.781 2.339 1.00 91.75 84 ASP A O 1
ATOM 627 N N . ASN A 1 85 ? 9.781 1.955 1.277 1.00 89.25 85 ASN A N 1
ATOM 628 C CA . ASN A 1 85 ? 9.349 0.909 0.346 1.00 89.25 85 ASN A CA 1
ATOM 629 C C . ASN A 1 85 ? 9.811 1.152 -1.107 1.00 89.25 85 ASN A C 1
ATOM 631 O O . ASN A 1 85 ? 9.320 0.504 -2.034 1.00 89.25 85 ASN A O 1
ATOM 635 N N . SER A 1 86 ? 10.747 2.081 -1.325 1.00 90.06 86 SER A N 1
ATOM 636 C CA . SER A 1 86 ? 11.264 2.451 -2.649 1.00 90.06 86 SER A CA 1
ATOM 637 C C . SER A 1 86 ? 12.792 2.326 -2.705 1.00 90.06 86 SER A C 1
ATOM 639 O O . SER A 1 86 ? 13.483 2.747 -1.786 1.00 90.06 86 SER A O 1
ATOM 641 N N . TYR A 1 87 ? 13.350 1.784 -3.798 1.00 83.25 87 TYR A N 1
ATOM 642 C CA . TYR A 1 87 ? 14.774 1.379 -3.831 1.00 83.25 87 TYR A CA 1
ATOM 643 C C . TYR A 1 87 ? 15.609 1.938 -5.003 1.00 83.25 87 TYR A C 1
ATOM 645 O O . TYR A 1 87 ? 16.810 1.704 -5.072 1.00 83.25 87 TYR A O 1
ATOM 653 N N . GLU A 1 88 ? 15.029 2.729 -5.911 1.00 81.19 88 GLU A N 1
ATOM 654 C CA . GLU A 1 88 ? 15.680 3.140 -7.176 1.00 81.19 88 GLU A CA 1
ATOM 655 C C . GLU A 1 88 ? 16.137 4.617 -7.211 1.00 81.19 88 GLU A C 1
ATOM 657 O O . GLU A 1 88 ? 16.297 5.213 -8.281 1.00 81.19 88 GLU A O 1
ATOM 662 N N . PHE A 1 89 ? 16.372 5.236 -6.049 1.00 85.12 89 PHE A N 1
ATOM 663 C CA . PHE A 1 89 ? 16.717 6.665 -5.959 1.00 85.12 89 PHE A CA 1
ATOM 664 C C . PHE A 1 89 ? 18.066 7.019 -6.583 1.00 85.12 89 PHE A C 1
ATOM 666 O O . PHE A 1 89 ? 18.187 8.079 -7.190 1.00 85.12 89 PHE A O 1
ATOM 673 N N . ALA A 1 90 ? 19.064 6.134 -6.502 1.00 84.56 90 ALA A N 1
ATOM 674 C CA . ALA A 1 90 ? 20.374 6.382 -7.108 1.00 84.56 90 ALA A CA 1
ATOM 675 C C . ALA A 1 90 ? 20.285 6.549 -8.636 1.00 84.56 90 ALA A C 1
ATOM 677 O O . ALA A 1 90 ? 21.022 7.337 -9.223 1.00 84.56 90 ALA A O 1
ATOM 678 N N . ARG A 1 91 ? 19.352 5.832 -9.276 1.00 88.25 91 ARG A N 1
ATOM 679 C CA . ARG A 1 91 ? 19.138 5.873 -10.727 1.00 88.25 91 ARG A CA 1
ATOM 680 C C . ARG A 1 91 ? 18.166 6.972 -11.148 1.00 88.25 91 ARG A C 1
ATOM 682 O O . ARG A 1 91 ? 18.357 7.592 -12.189 1.00 88.25 91 ARG A O 1
ATOM 689 N N . LEU A 1 92 ? 17.096 7.174 -10.383 1.00 86.62 92 LEU A N 1
ATOM 690 C CA . LEU A 1 92 ? 15.994 8.067 -10.754 1.00 86.62 92 LEU A CA 1
ATOM 691 C C . LEU A 1 92 ? 16.131 9.487 -10.181 1.00 86.62 92 LEU A C 1
ATOM 693 O O . LEU A 1 92 ? 15.461 10.404 -10.662 1.00 86.62 92 LEU A O 1
ATOM 697 N N . GLY A 1 93 ? 17.003 9.682 -9.189 1.00 89.56 93 GLY A N 1
ATOM 698 C CA . GLY A 1 93 ? 17.274 10.970 -8.555 1.00 89.56 93 GLY A CA 1
ATOM 699 C C . GLY A 1 93 ? 16.014 11.642 -8.003 1.00 89.56 93 GLY A C 1
ATOM 700 O O . GLY A 1 93 ? 15.069 10.980 -7.568 1.00 89.56 93 GLY A O 1
ATOM 701 N N . ASN A 1 94 ? 15.983 12.975 -8.073 1.00 91.69 94 ASN A N 1
ATOM 702 C CA . ASN A 1 94 ? 14.889 13.798 -7.539 1.00 91.69 94 ASN A CA 1
ATOM 703 C C . ASN A 1 94 ? 13.518 13.446 -8.128 1.00 91.69 94 ASN A C 1
ATOM 705 O O . ASN A 1 94 ? 12.518 13.523 -7.427 1.00 91.69 94 ASN A O 1
ATOM 709 N N . ARG A 1 95 ? 13.461 12.967 -9.378 1.00 92.06 95 ARG A N 1
ATOM 710 C CA . ARG A 1 95 ? 12.190 12.586 -10.015 1.00 92.06 95 ARG A CA 1
ATOM 711 C C . ARG A 1 95 ? 11.465 11.467 -9.272 1.00 92.06 95 ARG A C 1
ATOM 713 O O . ARG A 1 95 ? 10.239 11.456 -9.259 1.00 92.06 95 ARG A O 1
ATOM 720 N N . ALA A 1 96 ? 12.200 10.526 -8.676 1.00 90.94 96 ALA A N 1
ATOM 721 C CA . ALA A 1 96 ? 11.579 9.494 -7.850 1.00 90.94 96 ALA A CA 1
ATOM 722 C C . ALA A 1 96 ? 10.996 10.094 -6.571 1.00 90.94 96 ALA A C 1
ATOM 724 O O . ALA A 1 96 ? 9.878 9.756 -6.200 1.00 90.94 96 ALA A O 1
ATOM 725 N N . PHE A 1 97 ? 11.722 11.011 -5.933 1.00 92.50 97 PHE A N 1
ATOM 726 C CA . PHE A 1 97 ? 11.248 11.687 -4.730 1.00 92.50 97 PHE A CA 1
ATOM 727 C C . PHE A 1 97 ? 9.983 12.517 -5.002 1.00 92.50 97 PHE A C 1
ATOM 729 O O . PHE A 1 97 ? 8.986 12.350 -4.304 1.00 92.50 97 PHE A O 1
ATOM 736 N N . ASP A 1 98 ? 9.979 13.320 -6.068 1.00 94.44 98 ASP A N 1
ATOM 737 C CA . ASP A 1 98 ? 8.826 14.139 -6.468 1.00 94.44 98 ASP A CA 1
ATOM 738 C C . ASP A 1 98 ? 7.589 13.280 -6.774 1.00 94.44 98 ASP A C 1
ATOM 740 O O . ASP A 1 98 ? 6.462 13.642 -6.427 1.00 94.44 98 ASP A O 1
ATOM 744 N N . ALA A 1 99 ? 7.790 12.105 -7.381 1.00 92.88 99 ALA A N 1
ATOM 745 C CA . ALA A 1 99 ? 6.711 11.155 -7.623 1.00 92.88 99 ALA A CA 1
ATOM 746 C C . ALA A 1 99 ? 6.107 10.623 -6.313 1.00 92.88 99 ALA A C 1
ATOM 748 O O . ALA A 1 99 ? 4.885 10.525 -6.210 1.00 92.88 99 ALA A O 1
ATOM 749 N N . LEU A 1 100 ? 6.927 10.324 -5.299 1.00 94.38 100 LEU A N 1
ATOM 750 C CA . LEU A 1 100 ? 6.419 9.887 -3.994 1.00 94.38 100 LEU A CA 1
ATOM 751 C C . LEU A 1 100 ? 5.659 10.996 -3.270 1.00 94.38 100 LEU A C 1
ATOM 753 O O . LEU A 1 100 ? 4.608 10.728 -2.693 1.00 94.38 100 LEU A O 1
ATOM 757 N N . VAL A 1 101 ? 6.154 12.235 -3.335 1.00 95.62 101 VAL A N 1
ATOM 758 C CA . VAL A 1 101 ? 5.447 13.404 -2.792 1.00 95.62 101 VAL A CA 1
ATOM 759 C C . VAL A 1 101 ? 4.093 13.572 -3.476 1.00 95.62 101 VAL A C 1
ATOM 761 O O . VAL A 1 101 ? 3.085 13.726 -2.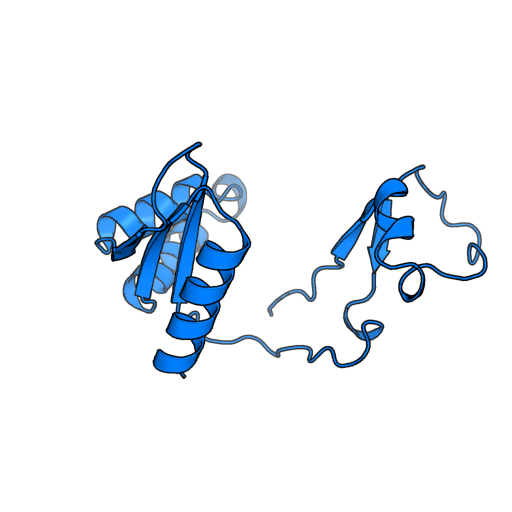793 1.00 95.62 101 VAL A O 1
ATOM 764 N N . THR A 1 102 ? 4.052 13.455 -4.805 1.00 94.75 102 THR A N 1
ATOM 765 C CA . THR A 1 102 ? 2.804 13.542 -5.577 1.00 94.75 102 THR A CA 1
ATOM 766 C C . THR A 1 102 ? 1.815 12.462 -5.139 1.00 94.75 102 THR A C 1
ATOM 768 O O . THR A 1 102 ? 0.658 12.762 -4.863 1.00 94.75 102 THR A O 1
ATOM 771 N N . VAL A 1 103 ? 2.263 11.209 -4.994 1.00 94.75 103 VAL A N 1
ATOM 772 C CA . VAL A 1 103 ? 1.401 10.121 -4.506 1.00 94.75 103 VAL A CA 1
ATOM 773 C C . VAL A 1 103 ? 0.899 10.406 -3.091 1.00 94.75 103 VAL A C 1
ATOM 775 O O . VAL A 1 103 ? -0.292 10.250 -2.840 1.00 94.75 103 VAL A O 1
ATOM 778 N N . ALA A 1 104 ? 1.759 10.847 -2.174 1.00 95.88 104 ALA A N 1
ATOM 779 C CA . ALA A 1 104 ? 1.359 11.147 -0.800 1.00 95.88 104 ALA A CA 1
ATOM 780 C C . ALA A 1 104 ? 0.339 12.296 -0.711 1.00 95.88 104 ALA A C 1
ATOM 782 O O . ALA A 1 104 ? -0.562 12.236 0.116 1.00 95.88 104 ALA A O 1
ATOM 783 N N . GLN A 1 105 ? 0.454 13.311 -1.572 1.00 94.56 105 GLN A N 1
ATOM 784 C CA . GLN A 1 105 ? -0.465 14.455 -1.611 1.00 94.56 105 GLN A CA 1
ATOM 785 C C . GLN A 1 105 ? -1.790 14.137 -2.310 1.00 94.56 105 GLN A C 1
ATOM 787 O O . GLN A 1 105 ? -2.830 14.707 -1.978 1.00 94.56 105 GLN A O 1
ATOM 792 N N . GLU A 1 106 ? -1.766 13.253 -3.305 1.00 94.31 106 GLU A N 1
ATOM 793 C CA . GLU A 1 106 ? -2.933 12.964 -4.133 1.00 94.31 106 GLU A CA 1
ATOM 794 C C . GLU A 1 106 ? -3.713 11.717 -3.715 1.00 94.31 106 GLU A C 1
ATOM 796 O O . GLU A 1 106 ? -4.811 11.506 -4.235 1.00 94.31 106 GLU A O 1
ATOM 801 N N . SER A 1 107 ? -3.185 10.904 -2.803 1.00 94.94 107 SER A N 1
ATOM 802 C CA . SER A 1 107 ? -3.832 9.682 -2.327 1.00 94.94 107 SER A CA 1
ATOM 803 C C . SER A 1 107 ? -4.166 9.761 -0.844 1.00 94.94 107 SER A C 1
ATOM 805 O O . SER A 1 107 ? -3.596 10.542 -0.085 1.00 94.94 107 SER A O 1
ATOM 807 N N . VAL A 1 108 ? -5.105 8.926 -0.406 1.00 95.19 108 VAL A N 1
ATOM 808 C CA . VAL A 1 108 ? -5.275 8.670 1.021 1.00 95.19 108 VAL A CA 1
ATOM 809 C C . VAL A 1 108 ? -4.342 7.539 1.428 1.00 95.19 108 VAL A C 1
ATOM 811 O O . VAL A 1 108 ? -4.375 6.471 0.821 1.00 95.19 108 VAL A O 1
ATOM 814 N N . VAL A 1 109 ? -3.540 7.751 2.471 1.00 97.06 109 VAL A N 1
ATOM 815 C CA . VAL A 1 109 ? -2.581 6.751 2.950 1.00 97.06 109 VAL A CA 1
ATOM 816 C C . VAL A 1 109 ? -2.971 6.246 4.335 1.00 97.06 109 VAL A C 1
ATOM 818 O O . VAL A 1 109 ? -3.273 7.032 5.238 1.00 97.06 109 VAL A O 1
ATOM 821 N N . PHE A 1 110 ? -2.942 4.926 4.505 1.00 97.56 110 PHE A N 1
ATOM 822 C CA . PHE A 1 110 ? -3.230 4.252 5.765 1.00 97.56 110 PHE A CA 1
ATOM 823 C C . PHE A 1 110 ? -2.122 3.279 6.167 1.00 97.56 110 PHE A C 1
ATOM 825 O O . PHE A 1 110 ? -1.466 2.666 5.323 1.00 97.56 110 PHE A O 1
ATOM 832 N N . ARG A 1 111 ? -1.977 3.074 7.475 1.00 96.94 111 ARG A N 1
ATOM 833 C CA . ARG A 1 111 ? -1.338 1.892 8.059 1.00 96.94 111 ARG A CA 1
ATOM 834 C C . ARG A 1 111 ? -2.416 0.912 8.501 1.00 96.94 111 ARG A C 1
ATOM 836 O O . ARG A 1 111 ? -3.418 1.325 9.081 1.00 96.94 111 ARG A O 1
ATOM 843 N N . LEU A 1 112 ? -2.201 -0.366 8.216 1.00 97.94 112 LEU A N 1
ATOM 844 C CA . LEU A 1 112 ? -3.084 -1.458 8.605 1.00 97.94 112 LEU A CA 1
ATOM 845 C C . LEU A 1 112 ? -2.322 -2.409 9.522 1.00 97.94 112 LEU A C 1
ATOM 847 O O . LEU A 1 112 ? -1.490 -3.178 9.051 1.00 97.94 112 LEU A O 1
ATOM 851 N N . GLU A 1 113 ? -2.611 -2.357 10.814 1.00 98.19 113 GLU A N 1
ATOM 852 C CA . GLU A 1 113 ? -2.150 -3.362 11.769 1.00 98.19 113 GLU A CA 1
ATOM 853 C C . GLU A 1 113 ? -3.130 -4.537 11.772 1.00 98.19 113 GLU A C 1
ATOM 855 O O . GLU A 1 113 ? -4.343 -4.317 11.766 1.00 98.19 113 GLU A O 1
ATOM 860 N N . TYR A 1 114 ? -2.631 -5.773 11.737 1.00 98.25 114 TYR A N 1
ATOM 861 C CA . TYR A 1 114 ? -3.487 -6.962 11.724 1.00 98.25 114 TYR A CA 1
ATOM 862 C C . TYR A 1 114 ? -2.777 -8.216 12.242 1.00 98.25 114 TYR A C 1
ATOM 864 O O . TYR A 1 114 ? -1.551 -8.318 12.197 1.00 98.25 114 TYR A O 1
ATOM 872 N N . SER A 1 115 ? -3.574 -9.192 12.678 1.00 97.56 115 SER A N 1
ATOM 873 C CA . SER A 1 115 ? -3.138 -10.573 12.929 1.00 97.56 115 SER A CA 1
ATOM 874 C C . SER A 1 115 ? -3.943 -11.592 12.117 1.00 97.56 115 SER A C 1
ATOM 876 O O . SER A 1 115 ? -3.374 -12.551 11.608 1.00 97.56 115 SER A O 1
ATOM 878 N N . GLU A 1 116 ? -5.238 -11.338 11.913 1.00 96.81 116 GLU A N 1
ATOM 879 C CA . GLU A 1 116 ? -6.128 -12.184 11.116 1.00 96.81 116 GLU A CA 1
ATOM 880 C C . GLU A 1 116 ? -6.250 -11.661 9.680 1.00 96.81 116 GLU A C 1
ATOM 882 O O . GLU A 1 116 ? -6.659 -10.517 9.448 1.00 96.81 116 GLU A O 1
ATOM 887 N N . LEU A 1 117 ? -5.892 -12.504 8.707 1.00 94.31 117 LEU A N 1
ATOM 888 C CA . LEU A 1 117 ? -5.854 -12.134 7.289 1.00 94.31 117 LEU A CA 1
ATOM 889 C C . LEU A 1 117 ? -7.244 -11.787 6.745 1.00 94.31 117 LEU A C 1
ATOM 891 O O . LEU A 1 117 ? -7.393 -10.765 6.079 1.00 94.31 117 LEU A O 1
ATOM 895 N N . ASP A 1 118 ? -8.256 -12.596 7.058 1.00 96.06 118 ASP A N 1
ATOM 896 C CA . ASP A 1 118 ? -9.615 -12.396 6.541 1.00 96.06 118 ASP A CA 1
ATOM 897 C C . ASP A 1 118 ? -10.183 -11.047 6.993 1.00 96.06 118 ASP A C 1
ATOM 899 O O . ASP A 1 118 ? -10.650 -10.253 6.175 1.00 96.06 118 ASP A O 1
ATOM 903 N N . ALA A 1 119 ? -10.024 -10.720 8.279 1.00 95.62 119 ALA A N 1
ATOM 904 C CA . ALA A 1 119 ? -10.436 -9.431 8.829 1.00 95.62 119 ALA A CA 1
ATOM 905 C C . ALA A 1 119 ? -9.684 -8.254 8.176 1.00 95.62 119 ALA A C 1
ATOM 907 O O . ALA A 1 119 ? -10.269 -7.201 7.918 1.00 95.62 119 ALA A O 1
ATOM 908 N N . ALA A 1 120 ? -8.388 -8.414 7.888 1.00 96.81 120 ALA A N 1
ATOM 909 C CA . ALA A 1 120 ? -7.610 -7.404 7.174 1.00 96.81 120 ALA A CA 1
ATOM 910 C C . ALA A 1 120 ? -8.135 -7.193 5.742 1.00 96.81 120 ALA A C 1
ATOM 912 O O . ALA A 1 120 ? -8.333 -6.052 5.315 1.00 96.81 120 ALA A O 1
ATOM 913 N N . CYS A 1 121 ? -8.412 -8.278 5.017 1.00 96.38 121 CYS A N 1
ATOM 914 C CA . CYS A 1 121 ? -8.983 -8.239 3.673 1.00 96.38 121 CYS A CA 1
ATOM 915 C C . CYS A 1 121 ? -10.357 -7.558 3.650 1.00 96.38 121 CYS A C 1
ATOM 917 O O . CYS A 1 121 ? -10.597 -6.712 2.786 1.00 96.38 121 CYS A O 1
ATOM 919 N N . GLU A 1 122 ? -11.237 -7.865 4.604 1.00 97.00 122 GLU A N 1
ATOM 920 C CA . GLU A 1 122 ? -12.550 -7.225 4.727 1.00 97.00 122 GLU A CA 1
ATOM 921 C C . GLU A 1 122 ? -12.437 -5.703 4.873 1.00 97.00 122 GLU A C 1
ATOM 923 O O . GLU A 1 122 ? -13.116 -4.964 4.154 1.00 97.00 122 GLU A O 1
ATOM 928 N N . VAL A 1 123 ? -11.531 -5.224 5.733 1.00 96.50 123 VAL A N 1
ATOM 929 C CA . VAL A 1 123 ? -11.277 -3.787 5.927 1.00 96.50 123 VAL A CA 1
ATOM 930 C C . VAL A 1 123 ? -10.789 -3.126 4.637 1.00 96.50 123 VAL A C 1
ATOM 932 O O . VAL A 1 123 ? -11.304 -2.075 4.250 1.00 96.50 123 VAL A O 1
ATOM 935 N N . VAL A 1 124 ? -9.833 -3.742 3.934 1.00 95.69 124 VAL A N 1
ATOM 936 C CA . VAL A 1 124 ? -9.305 -3.209 2.666 1.00 95.69 124 VAL A CA 1
ATOM 937 C C . VAL A 1 124 ? -10.399 -3.135 1.599 1.00 95.69 124 VAL A C 1
ATOM 939 O O . VAL A 1 124 ? -10.533 -2.118 0.916 1.00 95.69 124 VAL A O 1
ATOM 942 N N . LEU A 1 125 ? -11.203 -4.190 1.457 1.00 95.00 125 LEU A N 1
ATOM 943 C CA . LEU A 1 125 ? -12.281 -4.256 0.468 1.00 95.00 125 LEU A CA 1
ATOM 944 C C . LEU A 1 125 ? -13.433 -3.300 0.788 1.00 95.00 125 LEU A C 1
ATOM 946 O O . LEU A 1 125 ? -14.062 -2.765 -0.127 1.00 95.00 125 LEU A O 1
ATOM 950 N N . GLN A 1 126 ? -13.735 -3.083 2.067 1.00 94.88 126 GLN A N 1
ATOM 951 C CA . GLN A 1 126 ? -14.702 -2.076 2.490 1.00 94.88 126 GLN A CA 1
ATOM 952 C C . GLN A 1 126 ? -14.216 -0.673 2.117 1.00 94.88 126 GLN A C 1
ATOM 954 O O . GLN A 1 126 ? -14.915 0.047 1.407 1.00 94.88 126 GLN A O 1
ATOM 959 N N . LEU A 1 127 ? -12.981 -0.331 2.481 1.00 94.25 127 LEU A N 1
ATOM 960 C CA . LEU A 1 127 ? -12.390 0.969 2.178 1.00 94.25 127 LEU A CA 1
ATOM 961 C C . LEU A 1 127 ? -12.295 1.238 0.667 1.00 94.25 127 LEU A C 1
ATOM 963 O O . LEU A 1 127 ? -12.596 2.334 0.197 1.00 94.25 127 LEU A O 1
ATOM 967 N N . ALA A 1 128 ? -11.925 0.226 -0.121 1.00 91.06 128 ALA A N 1
ATOM 968 C CA . ALA A 1 128 ? -11.838 0.341 -1.576 1.00 91.06 128 ALA A CA 1
ATOM 969 C C . ALA A 1 128 ? -13.196 0.621 -2.247 1.00 91.06 128 ALA A C 1
ATOM 971 O O . ALA A 1 128 ? -13.228 1.183 -3.342 1.00 91.06 128 ALA A O 1
ATOM 972 N N . ARG A 1 129 ? -14.314 0.235 -1.615 1.00 93.06 129 ARG A N 1
ATOM 973 C CA . ARG A 1 129 ? -15.669 0.551 -2.095 1.00 93.06 129 ARG A CA 1
ATOM 974 C C . ARG A 1 129 ? -16.082 1.987 -1.781 1.00 93.06 129 ARG A C 1
ATOM 976 O O . ARG A 1 129 ? -16.844 2.553 -2.551 1.00 93.06 129 ARG A O 1
ATOM 983 N N . GLU A 1 130 ? -15.582 2.566 -0.694 1.00 90.06 130 GLU A N 1
ATOM 984 C CA . GLU A 1 130 ? -15.931 3.924 -0.245 1.00 90.06 130 GLU A CA 1
ATOM 985 C C . GLU A 1 130 ? -15.206 5.027 -1.027 1.00 90.06 130 GLU A C 1
ATOM 987 O O . GLU A 1 130 ? -15.700 6.146 -1.122 1.00 90.06 130 GLU A O 1
ATOM 992 N N . ILE A 1 131 ? -14.035 4.717 -1.587 1.00 82.06 131 ILE A N 1
ATOM 993 C CA . ILE A 1 131 ? -13.207 5.660 -2.361 1.00 82.06 131 ILE A CA 1
ATOM 994 C C . ILE A 1 131 ? -13.594 5.677 -3.858 1.00 82.06 131 ILE A C 1
ATOM 996 O O . ILE A 1 131 ? -13.069 6.488 -4.623 1.00 82.06 131 ILE A O 1
ATOM 1000 N N . ARG A 1 132 ? -14.498 4.785 -4.287 1.00 61.09 132 ARG A N 1
ATOM 1001 C CA . ARG A 1 132 ? -14.899 4.611 -5.690 1.00 61.09 132 ARG A CA 1
ATOM 1002 C C . ARG A 1 132 ? -16.049 5.530 -6.102 1.00 61.09 132 ARG A C 1
ATOM 1004 O O . ARG A 1 132 ? -16.978 5.722 -5.292 1.00 61.09 132 ARG A O 1
#

pLDDT: mean 82.61, std 16.36, range [32.81, 98.25]